Protein AF-A0A5B0VXZ3-F1 (afdb_monomer_lite)

Foldseek 3Di:
DPDPPVVVVVLVVLVVVLVVLVVVLVVLVVVLVVLVVCVVVPVPDPDDPDPPPSVVVNVVSVVSNVVSVVVSVVSD

Sequence (76 aa):
MADTSFQTEGFEMNDDFRLKLIKIRGEKIAHRNELLAMKMQGVSAKEIREVIDLDGMIAREQLAIDNLDDTIARLS

Radius of gyration: 19.55 Å; chains: 1; bounding box: 55×19×54 Å

pLDDT: mean 83.14, std 17.08, range [49.41, 98.56]

Secondary structure (DSSP, 8-state):
----HHHHHHHHHHHHHHHHHHHHHHHHHHHHHHHHHHHHTT--SSS-SS---HHHHHHHHHHHHHHHHHHHHHT-

Organism: Rhizobium tropici (NCBI:txid398)

Structure (mmCIF, N/CA/C/O backbone):
data_AF-A0A5B0VXZ3-F1
#
_entry.id   AF-A0A5B0VXZ3-F1
#
loop_
_atom_site.group_PDB
_atom_site.id
_atom_site.type_symbol
_atom_site.label_atom_id
_atom_site.label_alt_id
_atom_site.label_comp_id
_atom_site.label_asym_id
_atom_site.label_entity_id
_atom_site.label_seq_id
_atom_site.pdbx_PDB_ins_code
_atom_site.Cartn_x
_atom_site.Cartn_y
_atom_site.Cartn_z
_atom_site.occupancy
_atom_site.B_iso_or_equiv
_atom_site.auth_seq_id
_atom_site.auth_comp_id
_atom_site.auth_asym_id
_atom_site.auth_atom_id
_atom_site.pdbx_PDB_model_num
ATOM 1 N N . MET A 1 1 ? 34.331 -0.919 -33.098 1.00 52.22 1 MET A N 1
ATOM 2 C CA . MET A 1 1 ? 33.997 -0.764 -31.668 1.00 52.22 1 MET A CA 1
ATOM 3 C C . MET A 1 1 ? 32.490 -0.633 -31.608 1.00 52.22 1 MET A C 1
ATOM 5 O O . MET A 1 1 ? 31.972 0.251 -32.275 1.00 52.22 1 MET A O 1
ATOM 9 N N . ALA A 1 2 ? 31.799 -1.590 -30.989 1.00 54.88 2 ALA A N 1
ATOM 10 C CA . ALA A 1 2 ? 30.348 -1.515 -30.847 1.00 54.88 2 ALA A CA 1
ATOM 11 C C . ALA A 1 2 ? 30.015 -0.363 -29.890 1.00 54.88 2 ALA A C 1
ATOM 13 O O . ALA A 1 2 ? 30.685 -0.209 -28.872 1.00 54.88 2 ALA A O 1
ATOM 14 N N . ASP A 1 3 ? 29.046 0.462 -30.269 1.00 57.62 3 ASP A N 1
ATOM 15 C CA . ASP A 1 3 ? 28.581 1.607 -29.496 1.00 57.62 3 ASP A CA 1
ATOM 16 C C . ASP A 1 3 ? 27.795 1.112 -28.274 1.00 57.62 3 ASP A C 1
ATOM 18 O O . ASP A 1 3 ? 26.622 0.751 -28.365 1.00 57.62 3 ASP A O 1
ATOM 22 N N . THR A 1 4 ? 28.478 1.009 -27.134 1.00 59.50 4 THR A N 1
ATOM 23 C CA . THR A 1 4 ? 27.906 0.571 -25.853 1.00 59.50 4 THR A CA 1
ATOM 24 C C . THR A 1 4 ? 27.055 1.659 -25.182 1.00 59.50 4 THR A C 1
ATOM 26 O O . THR A 1 4 ? 26.420 1.389 -24.167 1.00 59.50 4 THR A O 1
ATOM 29 N N . SER A 1 5 ? 27.016 2.876 -25.740 1.00 59.72 5 SER A N 1
ATOM 30 C CA . SER A 1 5 ? 26.443 4.067 -25.096 1.00 59.72 5 SER A CA 1
ATOM 31 C C . SER A 1 5 ? 24.915 4.007 -24.956 1.00 59.72 5 SER A C 1
ATOM 33 O O . SER A 1 5 ? 24.366 4.497 -23.974 1.00 59.72 5 SER A O 1
ATOM 35 N N . PHE A 1 6 ? 24.222 3.336 -25.883 1.00 56.78 6 PHE A N 1
ATOM 36 C CA . PHE A 1 6 ? 22.755 3.221 -25.880 1.00 56.78 6 PHE A CA 1
ATOM 37 C C . PHE A 1 6 ? 22.196 2.216 -24.859 1.00 56.78 6 PHE A C 1
ATOM 39 O O . PHE A 1 6 ? 21.016 2.281 -24.522 1.00 56.78 6 PHE A O 1
ATOM 46 N N . GLN A 1 7 ? 23.005 1.269 -24.370 1.00 56.53 7 GLN A N 1
ATOM 47 C CA . GLN A 1 7 ? 22.542 0.281 -23.383 1.00 56.53 7 GLN A CA 1
ATOM 48 C C . GLN A 1 7 ? 22.585 0.825 -21.949 1.00 56.53 7 GLN A C 1
ATOM 50 O O . GLN A 1 7 ? 21.779 0.415 -21.116 1.00 56.53 7 GLN A O 1
ATOM 55 N N . THR A 1 8 ? 23.479 1.774 -21.673 1.00 58.72 8 THR A N 1
ATOM 56 C CA . THR A 1 8 ? 23.646 2.407 -20.357 1.00 58.72 8 THR A CA 1
ATOM 57 C C . THR A 1 8 ? 22.473 3.314 -19.975 1.00 58.72 8 THR A C 1
ATOM 59 O O . THR A 1 8 ? 21.994 3.228 -18.848 1.00 58.72 8 THR A O 1
ATOM 62 N N . GLU A 1 9 ? 21.928 4.102 -20.909 1.00 60.69 9 GLU A N 1
ATOM 63 C CA . GLU A 1 9 ? 20.822 5.037 -20.618 1.00 60.69 9 GLU A CA 1
ATOM 64 C C . GLU A 1 9 ? 19.503 4.319 -20.268 1.00 60.69 9 GLU A C 1
ATOM 66 O O . GLU A 1 9 ? 18.751 4.758 -19.397 1.00 60.69 9 GLU A O 1
ATOM 71 N N . GLY A 1 10 ? 19.224 3.176 -20.908 1.00 62.19 10 GLY A N 1
ATOM 72 C CA . GLY A 1 10 ? 18.035 2.365 -20.612 1.00 62.19 10 GLY A CA 1
ATOM 73 C C . GLY A 1 10 ? 18.103 1.648 -19.259 1.00 62.19 10 GLY A C 1
ATOM 74 O O . GLY A 1 10 ? 17.068 1.429 -18.628 1.00 62.19 10 GLY A O 1
ATOM 75 N N . PHE A 1 11 ? 19.311 1.309 -18.802 1.00 64.81 11 PHE A N 1
ATOM 76 C CA . PHE A 1 11 ? 19.548 0.696 -17.495 1.00 64.81 11 PHE A CA 1
ATOM 77 C C . PHE A 1 11 ? 19.403 1.727 -16.365 1.00 64.81 11 PHE A C 1
ATOM 79 O O . PHE A 1 11 ? 18.650 1.493 -15.422 1.00 64.81 11 PHE A O 1
ATOM 86 N N . GLU A 1 12 ? 20.009 2.910 -16.516 1.00 68.81 12 GLU A N 1
ATOM 87 C CA . GLU A 1 12 ? 19.891 4.007 -15.544 1.00 68.81 12 GLU A CA 1
ATOM 88 C C . GLU A 1 12 ? 18.440 4.488 -15.381 1.00 68.81 12 GLU A C 1
ATOM 90 O O . GLU A 1 12 ? 17.975 4.694 -14.259 1.00 68.81 12 GLU A O 1
ATOM 95 N N . MET A 1 13 ? 17.674 4.591 -16.476 1.00 74.38 13 MET A N 1
ATOM 96 C CA . MET A 1 13 ? 16.265 4.993 -16.400 1.00 74.38 13 MET A CA 1
ATOM 97 C C . MET A 1 13 ? 15.386 3.949 -15.686 1.00 74.38 13 MET A C 1
ATOM 99 O O . MET A 1 13 ? 14.409 4.317 -15.026 1.00 74.38 13 MET A O 1
ATOM 103 N N . ASN A 1 14 ? 15.727 2.658 -15.786 1.00 80.44 14 ASN A N 1
ATOM 104 C CA . ASN A 1 14 ? 15.027 1.589 -15.070 1.00 80.44 14 ASN A CA 1
ATOM 105 C C . ASN A 1 14 ? 15.356 1.602 -13.567 1.00 80.44 14 ASN A C 1
ATOM 107 O O . ASN A 1 14 ? 14.454 1.451 -12.742 1.00 80.44 14 ASN A O 1
ATOM 111 N N . ASP A 1 15 ? 16.611 1.858 -13.199 1.00 84.44 15 ASP A N 1
ATOM 112 C CA . ASP A 1 15 ? 17.029 1.977 -11.798 1.00 84.44 15 ASP A CA 1
ATOM 113 C C . ASP A 1 15 ? 16.389 3.193 -11.111 1.00 84.44 15 ASP A C 1
ATOM 115 O O . ASP A 1 15 ? 15.854 3.076 -10.003 1.00 84.44 15 ASP A O 1
ATOM 119 N N . ASP A 1 16 ? 16.331 4.337 -11.798 1.00 89.38 16 ASP A N 1
ATOM 120 C CA . ASP A 1 16 ? 15.631 5.535 -11.323 1.00 89.38 16 ASP A CA 1
ATOM 121 C C . ASP A 1 16 ? 14.126 5.295 -11.151 1.00 89.38 16 ASP A C 1
ATOM 123 O O . ASP A 1 16 ? 13.501 5.770 -10.191 1.00 89.38 16 ASP A O 1
ATOM 127 N N . PHE A 1 17 ? 13.519 4.544 -12.072 1.00 91.19 17 PHE A N 1
ATOM 128 C CA . PHE A 1 17 ? 12.112 4.174 -11.989 1.00 91.19 17 PHE A CA 1
ATOM 129 C C . PHE A 1 17 ? 11.851 3.199 -10.832 1.00 91.19 17 PHE A C 1
ATOM 131 O O . PHE A 1 17 ? 10.964 3.452 -10.012 1.00 91.19 17 PHE A O 1
ATOM 138 N N . ARG A 1 18 ? 12.669 2.150 -10.680 1.00 94.12 18 ARG A N 1
ATOM 139 C CA . ARG A 1 18 ? 12.625 1.230 -9.530 1.00 94.12 18 ARG A CA 1
ATOM 140 C C . ARG A 1 18 ? 12.771 1.964 -8.209 1.00 94.12 18 ARG A C 1
ATOM 142 O O . ARG A 1 18 ? 12.000 1.711 -7.283 1.00 94.12 18 ARG A O 1
ATOM 149 N N . LEU A 1 19 ? 13.717 2.897 -8.115 1.00 95.12 19 LEU A N 1
ATOM 150 C CA . LEU A 1 19 ? 13.939 3.674 -6.901 1.00 95.12 19 LEU A CA 1
ATOM 151 C C . LEU A 1 19 ? 12.707 4.513 -6.533 1.00 95.12 19 LEU A C 1
ATOM 153 O O . LEU A 1 19 ? 12.351 4.596 -5.356 1.00 95.12 19 LEU A O 1
ATOM 157 N N . LYS A 1 20 ? 12.016 5.103 -7.518 1.00 96.12 20 LYS A N 1
ATOM 158 C CA . LYS A 1 20 ? 10.743 5.810 -7.288 1.00 96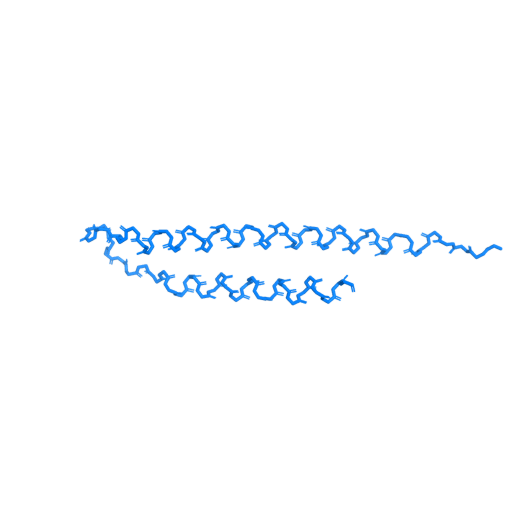.12 20 LYS A CA 1
ATOM 159 C C . LYS A 1 20 ? 9.661 4.868 -6.760 1.00 96.12 20 LYS A C 1
ATOM 161 O O . LYS A 1 20 ? 8.992 5.219 -5.790 1.00 96.12 20 LYS A O 1
ATOM 166 N N . LEU A 1 21 ? 9.518 3.671 -7.332 1.00 96.81 21 LEU A N 1
ATOM 167 C CA . LEU A 1 21 ? 8.535 2.687 -6.863 1.00 96.81 21 LEU A CA 1
ATOM 168 C C . LEU A 1 21 ? 8.809 2.232 -5.422 1.00 96.81 21 LEU A C 1
ATOM 170 O O . LEU A 1 21 ? 7.877 2.141 -4.625 1.00 96.81 21 LEU A O 1
ATOM 174 N N . ILE A 1 22 ? 10.078 2.021 -5.055 1.00 97.00 22 ILE A N 1
ATOM 175 C CA . ILE A 1 22 ? 10.476 1.674 -3.680 1.00 97.00 22 ILE A CA 1
ATOM 176 C C . ILE A 1 22 ? 10.087 2.785 -2.695 1.00 97.00 22 ILE A C 1
ATOM 178 O O . ILE A 1 22 ? 9.593 2.493 -1.604 1.00 97.00 22 ILE A O 1
ATOM 182 N N . LYS A 1 23 ? 10.266 4.058 -3.074 1.00 97.69 23 LYS A N 1
ATOM 183 C CA . LYS A 1 23 ? 9.864 5.201 -2.237 1.00 97.69 23 LYS A CA 1
ATOM 184 C C . LYS A 1 23 ? 8.350 5.234 -2.016 1.00 97.69 23 LYS A C 1
ATOM 186 O O . LYS A 1 23 ? 7.918 5.273 -0.868 1.00 97.69 23 LYS A O 1
ATOM 191 N N . ILE A 1 24 ? 7.561 5.112 -3.087 1.00 97.75 24 ILE A N 1
ATOM 192 C CA . ILE A 1 24 ? 6.088 5.062 -3.012 1.00 97.75 24 ILE A CA 1
ATOM 193 C C . ILE A 1 24 ? 5.643 3.887 -2.130 1.00 97.75 24 ILE A C 1
ATOM 195 O O . ILE A 1 24 ? 4.789 4.046 -1.260 1.00 97.75 24 ILE A O 1
ATOM 199 N N . ARG A 1 25 ? 6.256 2.709 -2.286 1.00 98.25 25 ARG A N 1
ATOM 200 C CA . ARG A 1 25 ? 5.975 1.549 -1.430 1.00 98.25 25 ARG A CA 1
ATOM 201 C C . ARG A 1 25 ? 6.221 1.855 0.050 1.00 98.25 25 ARG A C 1
ATOM 203 O O . ARG A 1 25 ? 5.415 1.467 0.894 1.00 98.25 25 ARG A O 1
ATOM 210 N N . GLY A 1 26 ? 7.309 2.554 0.370 1.00 98.19 26 GLY A N 1
ATOM 211 C CA . GLY A 1 26 ? 7.611 2.998 1.732 1.00 98.19 26 GLY A CA 1
ATOM 212 C C . GLY A 1 26 ? 6.525 3.906 2.317 1.00 98.19 26 GLY A C 1
ATOM 213 O O . GLY A 1 26 ? 6.082 3.676 3.441 1.00 98.19 26 GLY A O 1
ATOM 214 N N . GLU A 1 27 ? 6.040 4.877 1.540 1.00 98.38 27 GLU A N 1
ATOM 215 C CA . GLU A 1 27 ? 4.940 5.772 1.936 1.00 98.38 27 GLU A CA 1
ATOM 216 C C . GLU A 1 27 ? 3.642 4.996 2.202 1.00 98.38 27 GLU A C 1
ATOM 218 O O . GLU A 1 27 ? 2.955 5.234 3.196 1.00 98.38 27 GLU A O 1
ATOM 223 N N . LYS A 1 28 ? 3.335 4.005 1.358 1.00 98.00 28 LYS A N 1
ATOM 224 C CA . LYS A 1 28 ? 2.161 3.136 1.514 1.00 98.00 28 LYS A CA 1
ATOM 225 C C . LYS A 1 28 ? 2.228 2.281 2.779 1.00 98.00 28 LYS A C 1
ATOM 227 O O . LYS A 1 28 ? 1.242 2.167 3.507 1.00 98.00 28 LYS A O 1
ATOM 232 N N . ILE A 1 29 ? 3.404 1.736 3.092 1.00 98.50 29 ILE A N 1
ATOM 233 C CA . ILE A 1 29 ? 3.640 1.004 4.345 1.00 98.50 29 ILE A CA 1
ATOM 234 C C . ILE A 1 29 ? 3.450 1.921 5.556 1.00 98.50 29 ILE A C 1
ATOM 236 O O . ILE A 1 29 ? 2.808 1.508 6.523 1.00 98.50 29 ILE A O 1
ATOM 240 N N . ALA A 1 30 ? 3.982 3.146 5.509 1.00 98.38 30 ALA A N 1
ATOM 241 C CA . ALA A 1 30 ? 3.827 4.114 6.590 1.00 98.38 30 ALA A CA 1
ATOM 242 C C . ALA A 1 30 ? 2.345 4.434 6.840 1.00 98.38 30 ALA A C 1
ATOM 244 O O . ALA A 1 30 ? 1.870 4.256 7.961 1.00 98.38 30 ALA A O 1
ATOM 245 N N . HIS A 1 31 ? 1.591 4.765 5.788 1.00 97.44 31 HIS A N 1
ATOM 246 C CA . HIS A 1 31 ? 0.163 5.061 5.902 1.00 97.44 31 HIS A CA 1
ATOM 247 C C . HIS A 1 31 ? -0.646 3.860 6.425 1.00 97.44 31 HIS A C 1
ATOM 249 O O . HIS A 1 31 ? -1.451 3.998 7.344 1.00 97.44 31 HIS A O 1
ATOM 255 N N . ARG A 1 32 ? -0.395 2.642 5.923 1.00 97.19 32 ARG A N 1
ATOM 256 C CA . ARG A 1 32 ? -1.046 1.426 6.445 1.00 97.19 32 ARG A CA 1
ATOM 257 C C . ARG A 1 32 ? -0.759 1.218 7.937 1.00 97.19 32 ARG A C 1
ATOM 259 O O . ARG A 1 32 ? -1.651 0.817 8.682 1.00 97.19 32 ARG A O 1
ATOM 266 N N . ASN A 1 33 ? 0.472 1.477 8.380 1.00 96.88 33 ASN A N 1
ATOM 267 C CA . ASN A 1 33 ? 0.855 1.343 9.786 1.00 96.88 33 ASN A CA 1
ATOM 268 C C . ASN A 1 33 ? 0.171 2.396 10.672 1.00 96.88 33 ASN A C 1
ATOM 270 O O . ASN A 1 33 ? -0.227 2.068 11.788 1.00 96.88 33 ASN A O 1
ATOM 274 N N . GLU A 1 34 ? -0.020 3.621 10.180 1.00 95.12 34 GLU A N 1
ATOM 275 C CA . GLU A 1 34 ? -0.809 4.652 10.867 1.00 95.12 34 GLU A CA 1
ATOM 276 C C . GLU A 1 34 ? -2.269 4.215 11.039 1.00 95.12 34 GLU A C 1
ATOM 278 O O . GLU A 1 34 ? -2.805 4.290 12.143 1.00 95.12 34 GLU A O 1
ATOM 283 N N . LEU A 1 35 ? -2.891 3.664 9.991 1.00 93.88 35 LEU A N 1
ATOM 284 C CA . LEU A 1 35 ? -4.260 3.137 10.061 1.00 93.88 35 LEU A CA 1
ATOM 285 C C . LEU A 1 35 ? -4.384 1.977 11.061 1.00 93.88 35 LEU A C 1
ATOM 287 O O . LEU A 1 35 ? -5.351 1.904 11.821 1.00 93.88 35 LEU A O 1
ATOM 291 N N . LEU A 1 36 ? -3.388 1.087 11.104 1.00 93.44 36 LEU A N 1
ATOM 292 C CA . LEU A 1 36 ? -3.317 0.018 12.104 1.00 93.44 36 LEU A CA 1
ATOM 293 C C . LEU A 1 36 ? -3.167 0.580 13.520 1.00 93.44 36 LEU A C 1
ATOM 295 O O . LEU A 1 36 ? -3.841 0.105 14.432 1.00 93.44 36 LEU A O 1
ATOM 299 N N . ALA A 1 37 ? -2.341 1.611 13.709 1.00 92.44 37 ALA A N 1
ATOM 300 C CA . ALA A 1 37 ? -2.188 2.276 14.997 1.00 92.44 37 ALA A CA 1
ATOM 301 C C . ALA A 1 37 ? -3.500 2.934 15.451 1.00 92.44 37 ALA A C 1
ATOM 303 O O . ALA A 1 37 ? -3.897 2.745 16.598 1.00 92.44 37 ALA A O 1
ATOM 304 N N . MET A 1 38 ? -4.221 3.613 14.551 1.00 88.62 38 MET A N 1
ATOM 305 C CA . MET A 1 38 ? -5.547 4.181 14.830 1.00 88.62 38 MET A CA 1
ATOM 306 C C . MET A 1 38 ? -6.560 3.099 15.225 1.00 88.62 38 MET A C 1
ATOM 308 O O . MET A 1 38 ? -7.308 3.265 16.191 1.00 88.62 38 MET A O 1
ATOM 312 N N . LYS A 1 39 ? -6.553 1.958 14.523 1.00 86.50 39 LYS A N 1
ATOM 313 C CA . LYS A 1 39 ? -7.400 0.802 14.844 1.00 86.50 39 LYS A CA 1
ATOM 314 C C . LYS A 1 39 ? -7.057 0.198 16.214 1.00 86.50 39 LYS A C 1
ATOM 316 O O . LYS A 1 39 ? -7.962 -0.132 16.975 1.00 86.50 39 LYS A O 1
ATOM 321 N N . MET A 1 40 ? -5.768 0.070 16.546 1.00 85.62 40 MET A N 1
ATOM 322 C CA . MET A 1 40 ? -5.280 -0.517 17.805 1.00 85.62 40 MET A CA 1
ATOM 323 C C . MET A 1 40 ? -5.468 0.392 19.019 1.00 85.62 40 MET A C 1
ATOM 325 O O . MET A 1 40 ? -5.788 -0.095 20.099 1.00 85.62 40 MET A O 1
ATOM 329 N N . GLN A 1 41 ? -5.285 1.703 18.850 1.00 82.88 41 GLN A N 1
ATOM 330 C CA . GLN A 1 41 ? -5.524 2.696 19.902 1.00 82.88 41 GLN A CA 1
ATOM 331 C C . GLN A 1 41 ? -7.010 2.836 20.243 1.00 82.88 41 GLN A C 1
ATOM 333 O O . GLN A 1 41 ? -7.344 3.568 21.171 1.00 82.88 41 GLN A O 1
ATOM 338 N N . GLY A 1 42 ? -7.876 2.101 19.530 1.00 67.44 42 GLY A N 1
ATOM 339 C CA . GLY A 1 42 ? -9.287 1.969 19.824 1.00 67.44 42 GLY A CA 1
ATOM 340 C C . GLY A 1 42 ? -9.919 3.339 19.881 1.00 67.44 42 GLY A C 1
ATOM 341 O O . GLY A 1 42 ? -10.243 3.773 20.982 1.00 67.44 42 GLY A O 1
ATOM 342 N N . VAL A 1 43 ? -10.035 3.998 18.714 1.00 60.31 43 VAL A N 1
ATOM 343 C CA . VAL A 1 43 ? -10.829 5.220 18.485 1.00 60.31 43 VAL A CA 1
ATOM 344 C C . VAL A 1 43 ? -11.894 5.319 19.573 1.00 60.31 43 VAL A C 1
ATOM 346 O O . VAL A 1 43 ? -12.878 4.574 19.558 1.00 60.31 43 VAL A O 1
ATOM 349 N N . SER A 1 44 ? -11.620 6.130 20.599 1.00 53.31 44 SER A N 1
ATOM 350 C CA . SER A 1 44 ? -12.343 6.076 21.864 1.00 53.31 44 SER A CA 1
ATOM 351 C C . SER A 1 44 ? -13.688 6.770 21.695 1.00 53.31 44 SER A C 1
ATOM 353 O O . SER A 1 44 ? -13.887 7.937 21.998 1.00 53.31 44 SER A O 1
ATOM 355 N N . ALA A 1 45 ? -14.628 6.004 21.151 1.00 52.81 45 ALA A N 1
ATOM 356 C CA . ALA A 1 45 ? -16.054 5.996 21.440 1.00 52.81 45 ALA A CA 1
ATOM 357 C C . ALA A 1 45 ? -16.874 7.305 21.367 1.00 52.81 45 ALA A C 1
ATOM 359 O O . ALA A 1 45 ? -18.042 7.257 21.753 1.00 52.81 45 ALA A O 1
ATOM 360 N N . LYS A 1 46 ? -16.374 8.456 20.883 1.00 49.41 46 LYS A N 1
ATOM 361 C CA . LYS A 1 46 ? -17.203 9.683 20.918 1.00 49.41 46 LYS A CA 1
ATOM 362 C C . LYS A 1 46 ? -17.157 10.648 19.734 1.00 49.41 46 LYS A C 1
ATOM 364 O O . LYS A 1 46 ? -18.060 11.477 19.654 1.00 49.41 46 LYS A O 1
ATOM 369 N N . GLU A 1 47 ? -16.206 10.559 18.808 1.00 50.41 47 GLU A N 1
ATOM 370 C CA . GLU A 1 47 ? -16.029 11.649 17.830 1.00 50.41 47 GLU A CA 1
ATOM 371 C C . GLU A 1 47 ? -16.617 11.447 16.433 1.00 50.41 47 GLU A C 1
ATOM 373 O O . GLU A 1 47 ? -16.770 12.440 15.730 1.00 50.41 47 GLU A O 1
ATOM 378 N N . ILE A 1 48 ? -17.029 10.250 16.007 1.00 51.91 48 ILE A N 1
ATOM 379 C CA . ILE A 1 48 ? -17.342 10.070 14.581 1.00 51.91 48 ILE A CA 1
ATOM 380 C C . ILE A 1 48 ? -18.771 9.582 14.373 1.00 51.91 48 ILE A C 1
ATOM 382 O O . ILE A 1 48 ? -19.082 8.397 14.393 1.00 51.91 48 ILE A O 1
ATOM 386 N N . ARG A 1 49 ? -19.660 10.549 14.126 1.00 53.38 49 ARG A N 1
ATOM 387 C CA . ARG A 1 49 ? -20.980 10.343 13.505 1.00 53.38 49 ARG A CA 1
ATOM 388 C C . ARG A 1 49 ? -20.888 9.788 12.069 1.00 53.38 49 ARG A C 1
ATOM 390 O O . ARG A 1 49 ? -21.919 9.584 11.442 1.00 53.38 49 ARG A O 1
ATOM 397 N N . GLU A 1 50 ? -19.683 9.511 11.577 1.00 61.38 50 GLU A N 1
ATOM 398 C CA . GLU A 1 50 ? -19.387 8.841 10.314 1.00 61.38 50 GLU A CA 1
ATOM 399 C C . GLU A 1 50 ? -18.538 7.598 10.605 1.00 61.38 50 GLU A C 1
ATOM 401 O O . GLU A 1 50 ? -17.501 7.661 11.259 1.00 61.38 50 GLU A O 1
ATOM 406 N N . VAL A 1 51 ? -18.992 6.433 10.155 1.00 67.88 51 VAL A N 1
ATOM 407 C CA . VAL A 1 51 ? -18.233 5.188 10.302 1.00 67.88 51 VAL A CA 1
ATOM 408 C C . VAL A 1 51 ? -17.023 5.269 9.369 1.00 67.88 51 VAL A C 1
ATOM 410 O O . VAL A 1 51 ? -17.167 5.087 8.163 1.00 67.88 51 VAL A O 1
ATOM 413 N N . ILE A 1 52 ? -15.835 5.571 9.902 1.00 78.25 52 ILE A N 1
ATOM 414 C CA . ILE A 1 52 ? -14.594 5.474 9.124 1.00 78.25 52 ILE A CA 1
ATOM 415 C C . ILE A 1 52 ? -14.299 3.991 8.896 1.00 78.25 52 ILE A C 1
ATOM 417 O O . ILE A 1 52 ? -14.020 3.249 9.839 1.00 78.25 52 ILE A O 1
ATOM 421 N N . ASP A 1 53 ? -14.345 3.570 7.633 1.00 88.12 53 ASP A N 1
ATOM 422 C CA . ASP A 1 53 ? -13.993 2.219 7.190 1.00 88.12 53 ASP A CA 1
ATOM 423 C C . ASP A 1 53 ? -12.465 2.019 7.191 1.00 88.12 53 ASP A C 1
ATOM 425 O O . ASP A 1 53 ? -11.807 1.980 6.146 1.00 88.12 53 ASP A O 1
ATOM 429 N N . LEU A 1 54 ? -11.888 1.927 8.394 1.00 89.81 54 LEU A N 1
ATOM 430 C CA . LEU A 1 54 ? -10.456 1.679 8.585 1.00 89.81 54 LEU A CA 1
ATOM 431 C C . LEU A 1 54 ? -10.025 0.348 7.956 1.00 89.81 54 LEU A C 1
ATOM 433 O O . LEU A 1 54 ? -8.925 0.259 7.415 1.00 89.81 54 LEU A O 1
ATOM 437 N N . ASP A 1 55 ? -10.889 -0.667 7.979 1.00 91.25 55 ASP A N 1
ATOM 438 C CA . ASP A 1 55 ? -10.596 -1.980 7.403 1.00 91.25 55 ASP A CA 1
ATOM 439 C C . ASP A 1 55 ? -10.471 -1.915 5.881 1.00 91.25 55 ASP A C 1
ATOM 441 O O . ASP A 1 55 ? -9.483 -2.400 5.321 1.00 91.25 55 ASP A O 1
ATOM 445 N N . GLY A 1 56 ? -11.406 -1.249 5.202 1.00 93.81 56 GLY A N 1
ATOM 446 C CA . GLY A 1 56 ? -11.311 -1.028 3.765 1.00 93.81 56 GLY A CA 1
ATOM 447 C C . GLY A 1 56 ? -10.133 -0.135 3.381 1.00 93.81 56 GLY A C 1
ATOM 448 O O . GLY A 1 56 ? -9.515 -0.360 2.340 1.00 93.81 56 GLY A O 1
ATOM 449 N N . MET A 1 57 ? -9.770 0.853 4.206 1.00 94.81 57 MET A N 1
ATOM 450 C CA . MET A 1 57 ? -8.566 1.663 3.980 1.00 94.81 57 MET A CA 1
ATOM 451 C C . MET A 1 57 ? -7.289 0.818 4.083 1.00 94.81 57 MET A C 1
ATOM 453 O O . MET A 1 57 ? -6.468 0.856 3.168 1.00 94.81 57 MET A O 1
ATOM 457 N N . ILE A 1 58 ? -7.152 0.000 5.132 1.00 96.06 58 ILE A N 1
ATOM 458 C CA . ILE A 1 58 ? -6.010 -0.909 5.316 1.00 96.06 58 ILE A CA 1
ATOM 459 C C . ILE A 1 58 ? -5.912 -1.902 4.153 1.00 9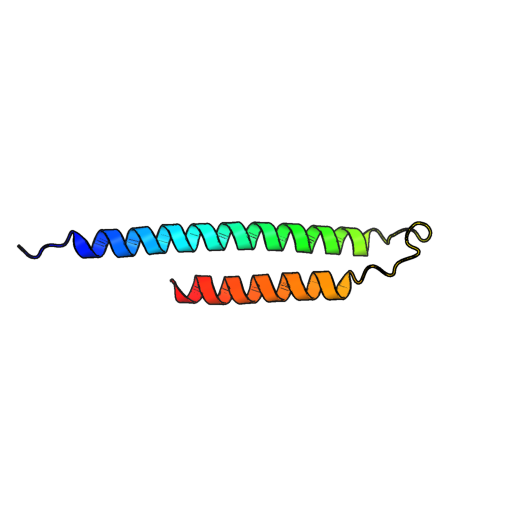6.06 58 ILE A C 1
ATOM 461 O O . ILE A 1 58 ? -4.822 -2.111 3.621 1.00 96.06 58 ILE A O 1
ATOM 465 N N . ALA A 1 59 ? -7.036 -2.482 3.723 1.00 97.56 59 ALA A N 1
ATOM 466 C CA . ALA A 1 59 ? -7.068 -3.428 2.611 1.00 97.56 59 ALA A CA 1
ATOM 467 C C . ALA A 1 59 ? -6.620 -2.790 1.284 1.00 97.56 59 ALA A C 1
ATOM 469 O O . ALA A 1 59 ? -5.867 -3.403 0.528 1.00 97.56 59 ALA A O 1
ATOM 470 N N . ARG A 1 60 ? -7.031 -1.544 1.010 1.00 97.69 60 ARG A N 1
ATOM 471 C CA . ARG A 1 60 ? -6.586 -0.802 -0.184 1.00 97.69 60 ARG A CA 1
ATOM 472 C C . ARG A 1 60 ? -5.093 -0.497 -0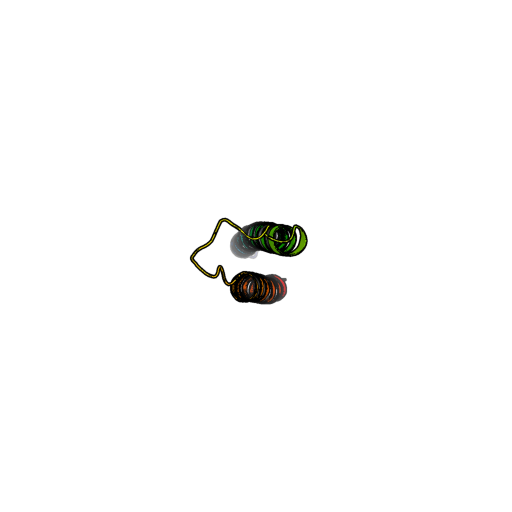.149 1.00 97.69 60 ARG A C 1
ATOM 474 O O . ARG A 1 60 ? -4.427 -0.642 -1.171 1.00 97.69 60 ARG A O 1
ATOM 481 N N . GLU A 1 61 ? -4.570 -0.100 1.008 1.00 98.12 61 GLU A N 1
ATOM 482 C CA . GLU A 1 61 ? -3.134 0.142 1.167 1.00 98.12 61 GLU A CA 1
ATOM 483 C C . GLU A 1 61 ? -2.326 -1.152 1.009 1.00 98.12 61 GLU A C 1
ATOM 485 O O . GLU A 1 61 ? -1.302 -1.152 0.329 1.00 98.12 61 GLU A O 1
ATOM 490 N N . GLN A 1 62 ? -2.813 -2.279 1.540 1.00 98.44 62 GLN A N 1
ATOM 491 C CA . GLN A 1 62 ? -2.176 -3.581 1.337 1.00 98.44 62 GLN A CA 1
ATOM 492 C C . GLN A 1 62 ? -2.149 -3.986 -0.143 1.00 98.44 62 GLN A C 1
ATOM 494 O O . GLN A 1 62 ? -1.088 -4.330 -0.650 1.00 98.44 62 GLN A O 1
ATOM 499 N N . LEU A 1 63 ? -3.272 -3.857 -0.858 1.00 98.50 63 LEU A N 1
ATOM 500 C CA . LEU A 1 63 ? -3.339 -4.161 -2.291 1.00 98.50 63 LEU A CA 1
ATOM 501 C C . LEU A 1 63 ? -2.370 -3.294 -3.114 1.00 98.50 63 LEU A C 1
ATOM 503 O O . LEU A 1 63 ? -1.751 -3.772 -4.064 1.00 98.50 63 LEU A O 1
ATOM 507 N N . ALA A 1 64 ? -2.232 -2.011 -2.768 1.00 98.12 64 ALA A N 1
ATOM 508 C CA . ALA A 1 64 ? -1.276 -1.128 -3.429 1.00 98.12 64 ALA A CA 1
ATOM 509 C C . ALA A 1 64 ? 0.176 -1.579 -3.195 1.00 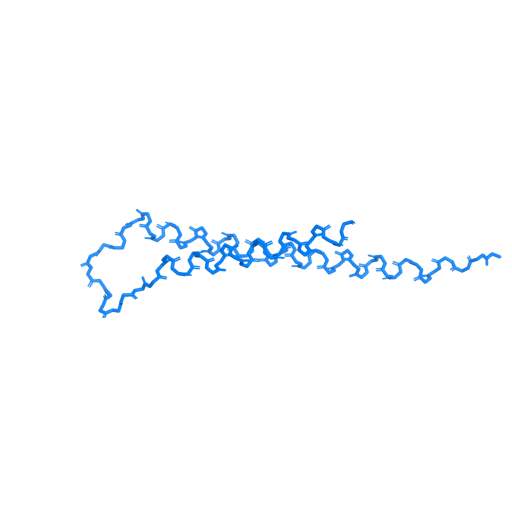98.12 64 ALA A C 1
ATOM 511 O O . ALA A 1 64 ? 0.975 -1.547 -4.127 1.00 98.12 64 ALA A O 1
ATOM 512 N N . ILE A 1 65 ? 0.507 -2.018 -1.978 1.00 98.56 65 ILE A N 1
ATOM 513 C CA . ILE A 1 65 ? 1.837 -2.538 -1.631 1.00 98.56 65 ILE A CA 1
ATOM 514 C C . ILE A 1 65 ? 2.137 -3.822 -2.406 1.00 98.56 65 ILE A C 1
ATOM 516 O O . ILE A 1 65 ? 3.210 -3.912 -2.994 1.00 98.56 65 ILE A O 1
ATOM 520 N N . ASP A 1 66 ? 1.188 -4.755 -2.476 1.00 98.50 66 ASP A 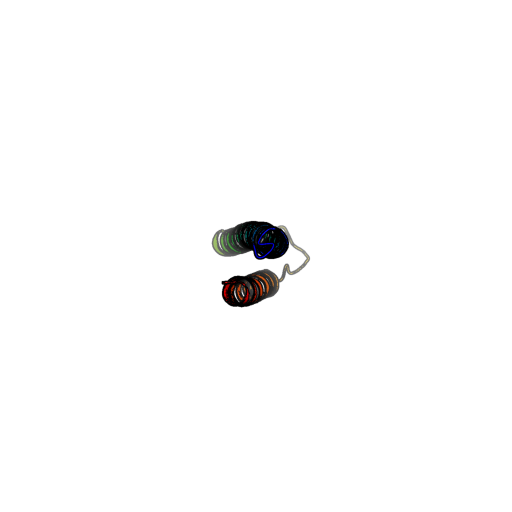N 1
ATOM 521 C CA . ASP A 1 66 ? 1.361 -6.025 -3.193 1.00 98.50 66 ASP A CA 1
ATOM 522 C C . ASP A 1 66 ? 1.613 -5.783 -4.694 1.00 98.50 66 ASP A C 1
ATOM 524 O O . ASP A 1 66 ? 2.554 -6.320 -5.276 1.00 98.50 66 ASP A O 1
ATOM 528 N N . ASN A 1 67 ? 0.845 -4.878 -5.313 1.00 98.06 67 ASN A N 1
ATOM 529 C CA . ASN A 1 67 ? 1.049 -4.492 -6.713 1.00 98.06 67 ASN A CA 1
ATOM 530 C C . ASN A 1 67 ? 2.411 -3.814 -6.953 1.00 98.06 67 ASN A C 1
ATOM 532 O O . ASN A 1 67 ? 3.021 -3.991 -8.013 1.00 98.06 67 ASN A O 1
ATOM 536 N N . LEU A 1 68 ? 2.884 -3.007 -5.997 1.00 97.81 68 LEU A N 1
ATOM 537 C CA . LEU A 1 68 ? 4.204 -2.378 -6.067 1.00 97.81 68 LEU A CA 1
ATOM 538 C C . LEU A 1 68 ? 5.315 -3.419 -5.929 1.00 97.81 68 LEU A C 1
ATOM 540 O O . LEU A 1 68 ? 6.277 -3.352 -6.689 1.00 97.81 68 LEU A O 1
ATOM 544 N N . ASP A 1 69 ? 5.166 -4.388 -5.024 1.00 97.62 69 ASP A N 1
ATOM 545 C CA . ASP A 1 69 ? 6.105 -5.501 -4.861 1.00 97.62 69 ASP A CA 1
ATOM 546 C C . ASP A 1 69 ? 6.223 -6.325 -6.150 1.00 97.62 69 ASP A C 1
ATOM 548 O O . ASP A 1 69 ? 7.334 -6.522 -6.650 1.00 97.62 69 ASP A O 1
ATOM 552 N N . ASP A 1 70 ? 5.095 -6.691 -6.765 1.00 97.56 70 ASP A N 1
ATOM 553 C CA . ASP A 1 70 ? 5.071 -7.387 -8.056 1.00 97.56 70 ASP A CA 1
ATOM 554 C C . ASP A 1 70 ? 5.738 -6.572 -9.172 1.00 97.56 70 ASP A C 1
ATOM 556 O O . ASP A 1 70 ? 6.485 -7.108 -9.996 1.00 97.56 70 ASP A O 1
ATOM 560 N N . THR A 1 71 ? 5.475 -5.264 -9.221 1.00 95.81 71 THR A N 1
ATOM 561 C CA . THR A 1 71 ? 6.037 -4.384 -10.256 1.00 95.81 71 THR A CA 1
ATOM 562 C C . THR A 1 71 ? 7.545 -4.225 -10.084 1.00 95.81 71 THR A C 1
ATOM 564 O O . THR A 1 71 ? 8.282 -4.337 -11.059 1.00 95.81 71 THR A O 1
ATOM 567 N N . ILE A 1 72 ? 8.027 -4.016 -8.856 1.00 94.81 72 ILE A N 1
ATOM 568 C CA . ILE A 1 72 ? 9.460 -3.894 -8.553 1.00 94.81 72 ILE A CA 1
ATOM 569 C C . ILE A 1 72 ? 10.194 -5.203 -8.880 1.00 94.81 72 ILE A C 1
ATOM 571 O O . ILE A 1 72 ? 11.267 -5.166 -9.487 1.00 94.81 72 ILE A O 1
ATOM 575 N N . ALA A 1 73 ? 9.608 -6.355 -8.540 1.00 93.88 73 ALA A N 1
ATOM 576 C CA . ALA A 1 73 ? 10.179 -7.665 -8.845 1.00 93.88 73 ALA A CA 1
ATOM 577 C C . ALA A 1 73 ? 10.321 -7.912 -10.357 1.00 93.88 73 ALA A C 1
ATOM 579 O O . ALA A 1 73 ? 11.304 -8.502 -10.791 1.00 93.88 73 ALA A O 1
ATOM 580 N N . ARG A 1 74 ? 9.379 -7.424 -11.178 1.00 92.69 74 ARG A N 1
ATOM 581 C CA . ARG A 1 74 ? 9.438 -7.545 -12.650 1.00 92.69 74 ARG A CA 1
ATOM 582 C C . ARG A 1 74 ? 10.484 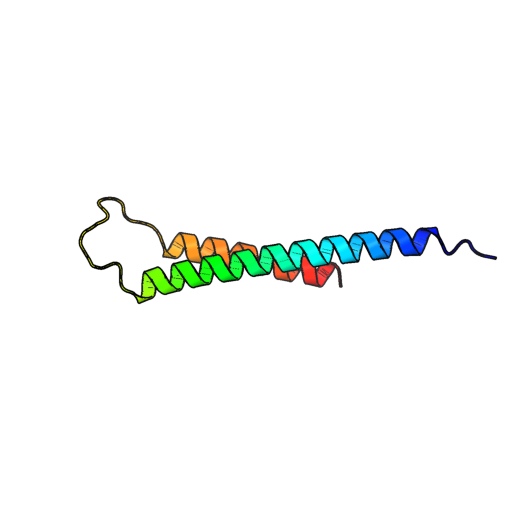-6.649 -13.312 1.00 92.69 74 ARG A C 1
ATOM 584 O O . ARG A 1 74 ? 10.831 -6.893 -14.462 1.00 92.69 74 ARG A O 1
ATOM 591 N N . LEU A 1 75 ? 10.952 -5.614 -12.619 1.00 87.25 75 LEU A N 1
ATOM 592 C CA . LEU A 1 75 ? 12.005 -4.714 -13.098 1.00 87.25 75 LEU A CA 1
ATOM 593 C C . LEU A 1 75 ? 13.412 -5.178 -12.671 1.00 87.25 75 LEU A C 1
ATOM 595 O O . LEU A 1 75 ? 14.387 -4.468 -12.936 1.00 87.25 75 LEU A O 1
ATOM 599 N N . SER A 1 76 ? 13.502 -6.315 -11.965 1.00 70.50 76 SER A N 1
ATOM 600 C CA . SER A 1 76 ? 14.739 -6.872 -11.401 1.00 70.50 76 SER A CA 1
ATOM 601 C C . SER A 1 76 ? 15.593 -7.643 -12.391 1.00 70.50 76 SER A C 1
ATOM 603 O O . SER A 1 76 ? 15.023 -8.356 -13.243 1.00 70.50 76 SER A O 1
#